Protein AF-A0A444V7B4-F1 (afdb_monomer_lite)

Organism: Acipenser ruthenus (NCBI:txid7906)

Secondary structure (DSSP, 8-state):
-HHHHHHHT---EEIIIIIHHTT-GGGTT-HHHHHHEEEEEEEETTEEEEEEEES-HHHHHHHHHHHHHH-TTS-HHHHHHHHHH--SSTTHHHHHHHHHHT-HHHHHHHHHHH----HHHHHHHHHHHHHHHHHHHHHHHHHHHHHHHHHHHHTT-

Sequence (157 aa):
MAYHGVKNRTLVFYDKFEMSTFGLTSLQSSTFLSGFMREILQRESCLEHTTYTFFHLTVQEFLAACNFFLDPSADVSEMLGNLDSCTDGQFEILTRFLAGLCRFPMTKPLLTILGQFVTQTGHKVLWWLKERTERAVKDLQGQQGQQDQQNKEDTRK

Radius of gyration: 21.06 Å; chains: 1; bounding box: 69×28×52 Å

Structure (mmCIF, N/CA/C/O backbone):
data_AF-A0A444V7B4-F1
#
_entry.id   AF-A0A444V7B4-F1
#
loop_
_atom_site.group_PDB
_atom_site.id
_atom_site.type_symbol
_atom_site.label_atom_id
_atom_site.label_alt_id
_atom_site.label_comp_id
_atom_site.label_asym_id
_atom_site.label_entity_id
_atom_site.label_seq_id
_atom_site.pdbx_PDB_ins_code
_atom_site.Cartn_x
_atom_site.Cartn_y
_atom_site.Cartn_z
_atom_site.occupancy
_atom_site.B_iso_or_equiv
_atom_site.auth_seq_id
_atom_site.auth_comp_id
_atom_site.auth_asym_id
_atom_site.auth_atom_id
_atom_site.pdbx_PDB_model_num
ATOM 1 N N . MET A 1 1 ? 6.088 4.036 -5.109 1.00 93.25 1 MET A N 1
ATOM 2 C CA . MET A 1 1 ? 5.241 3.801 -6.304 1.00 93.25 1 MET A CA 1
ATOM 3 C C . MET A 1 1 ? 3.844 3.271 -5.985 1.00 93.25 1 MET A C 1
ATOM 5 O O . MET A 1 1 ? 2.881 3.929 -6.348 1.00 93.25 1 MET A O 1
ATOM 9 N N . ALA A 1 2 ? 3.696 2.117 -5.320 1.00 95.38 2 ALA A N 1
ATOM 10 C CA . ALA A 1 2 ? 2.382 1.483 -5.134 1.00 95.38 2 ALA A CA 1
ATOM 11 C C . ALA A 1 2 ? 1.347 2.404 -4.453 1.00 95.38 2 ALA A C 1
ATOM 13 O O . ALA A 1 2 ? 0.275 2.636 -5.008 1.00 95.38 2 ALA A O 1
ATOM 14 N N . TYR A 1 3 ? 1.710 3.022 -3.319 1.00 95.62 3 TYR A N 1
ATOM 15 C CA . TYR A 1 3 ? 0.843 3.984 -2.624 1.00 95.62 3 TYR A CA 1
ATOM 16 C C . TYR A 1 3 ? 0.512 5.222 -3.467 1.00 95.62 3 TYR A C 1
ATOM 18 O O . TYR A 1 3 ? -0.636 5.653 -3.473 1.00 95.62 3 TYR A O 1
ATOM 26 N N . HIS A 1 4 ? 1.475 5.749 -4.234 1.00 95.00 4 HIS A N 1
ATOM 27 C CA . HIS A 1 4 ? 1.217 6.841 -5.178 1.00 95.00 4 HIS A CA 1
ATOM 28 C C . HIS A 1 4 ? 0.112 6.459 -6.165 1.00 95.00 4 HIS A C 1
ATOM 30 O O . HIS A 1 4 ? -0.812 7.237 -6.378 1.00 95.00 4 HIS A O 1
ATOM 36 N N . GLY A 1 5 ? 0.164 5.246 -6.720 1.00 95.12 5 GLY A N 1
ATOM 37 C CA . GLY A 1 5 ? -0.882 4.795 -7.628 1.00 95.12 5 GLY A CA 1
ATOM 38 C C . GLY A 1 5 ? -2.239 4.601 -6.954 1.00 95.12 5 GLY A C 1
ATOM 39 O O . GLY A 1 5 ? -3.249 4.953 -7.549 1.00 95.12 5 GLY A O 1
ATOM 40 N N . VAL A 1 6 ? -2.284 4.131 -5.701 1.00 94.62 6 VAL A N 1
ATOM 41 C CA . VAL A 1 6 ? -3.553 4.052 -4.952 1.00 94.62 6 VAL A CA 1
ATOM 42 C C . VAL A 1 6 ? -4.119 5.455 -4.722 1.00 94.62 6 VAL A C 1
ATOM 44 O O . VAL A 1 6 ? -5.256 5.713 -5.105 1.00 94.62 6 VAL A O 1
ATOM 47 N N . LYS A 1 7 ? -3.310 6.376 -4.178 1.00 93.44 7 LYS A N 1
ATOM 48 C CA . LYS A 1 7 ? -3.697 7.764 -3.869 1.00 93.44 7 LYS A CA 1
ATOM 49 C C . LYS A 1 7 ? -4.196 8.510 -5.110 1.00 93.44 7 LYS A C 1
ATOM 51 O O . LYS A 1 7 ? -5.247 9.140 -5.062 1.00 93.44 7 LYS A O 1
ATOM 56 N N . ASN A 1 8 ? -3.486 8.381 -6.230 1.00 93.19 8 ASN A N 1
ATOM 57 C CA . ASN A 1 8 ? -3.754 9.135 -7.457 1.00 93.19 8 ASN A CA 1
ATOM 58 C C . ASN A 1 8 ? -4.599 8.370 -8.491 1.00 93.19 8 ASN A C 1
ATOM 60 O O . ASN A 1 8 ? -4.768 8.851 -9.609 1.00 93.19 8 ASN A O 1
ATOM 64 N N . ARG A 1 9 ? -5.125 7.184 -8.146 1.00 91.88 9 ARG A N 1
ATOM 65 C CA . ARG A 1 9 ? -5.859 6.285 -9.065 1.00 91.88 9 ARG A CA 1
ATOM 66 C C . ARG A 1 9 ? -5.056 5.917 -10.324 1.00 91.88 9 ARG A C 1
ATOM 68 O O . ARG A 1 9 ? -5.620 5.664 -11.387 1.00 91.88 9 ARG A O 1
ATOM 75 N N . THR A 1 10 ? -3.733 5.864 -10.202 1.00 93.88 10 THR A N 1
ATOM 76 C CA . THR A 1 10 ? -2.826 5.463 -11.280 1.00 93.88 10 THR A CA 1
ATOM 77 C C . THR A 1 10 ? -2.714 3.941 -11.316 1.00 93.88 10 THR A C 1
ATOM 79 O O . THR A 1 10 ? -2.245 3.320 -10.357 1.00 93.88 10 THR A O 1
ATOM 82 N N . LEU A 1 11 ? -3.140 3.352 -12.436 1.00 93.31 11 LEU A N 1
ATOM 83 C CA . LEU A 1 11 ? -3.072 1.907 -12.696 1.00 93.31 11 LEU A CA 1
ATOM 84 C C . LEU A 1 11 ? -1.959 1.527 -13.682 1.00 93.31 11 LEU A C 1
ATOM 86 O O . LEU A 1 11 ? -1.522 0.376 -13.706 1.00 93.31 11 LEU A O 1
ATOM 90 N N . VAL A 1 12 ? -1.519 2.484 -14.499 1.00 92.81 12 VAL A N 1
ATOM 91 C CA . VAL A 1 12 ? -0.488 2.316 -15.525 1.00 92.81 12 VAL A CA 1
ATOM 92 C C . VAL A 1 12 ? 0.664 3.252 -15.188 1.00 92.81 12 VAL A C 1
ATOM 94 O O . VAL A 1 12 ? 0.450 4.445 -15.002 1.00 92.81 12 VAL A O 1
ATOM 97 N N . PHE A 1 13 ? 1.865 2.697 -15.089 1.00 92.50 13 PHE A N 1
ATOM 98 C CA . PHE A 1 13 ? 3.089 3.398 -14.715 1.00 92.50 13 PHE A CA 1
ATOM 99 C C . PHE A 1 13 ? 4.017 3.439 -15.924 1.00 92.50 13 PHE A C 1
ATOM 101 O O . PHE A 1 13 ? 4.372 2.391 -16.467 1.00 92.50 13 PHE A O 1
ATOM 108 N N . TYR A 1 14 ? 4.413 4.629 -16.359 1.00 90.81 14 TYR A N 1
ATOM 109 C CA . TYR A 1 14 ? 5.293 4.795 -17.507 1.00 90.81 14 TYR A CA 1
ATOM 110 C C . TYR A 1 14 ? 6.745 4.586 -17.092 1.00 90.81 14 TYR A C 1
ATOM 112 O O . TYR A 1 14 ? 7.196 5.106 -16.068 1.00 90.81 14 TYR A O 1
ATOM 120 N N . ASP A 1 15 ? 7.499 3.864 -17.923 1.00 87.75 15 ASP A N 1
ATOM 121 C CA . ASP A 1 15 ? 8.930 3.635 -17.719 1.00 87.75 15 ASP A CA 1
ATOM 122 C C . ASP A 1 15 ? 9.694 4.950 -17.457 1.00 87.75 15 ASP A C 1
ATOM 124 O O . ASP A 1 15 ? 10.333 5.156 -16.424 1.00 87.75 15 ASP A O 1
ATOM 128 N N . LYS A 1 16 ? 9.534 5.902 -18.377 1.00 87.19 16 LYS A N 1
ATOM 129 C CA . LYS A 1 16 ? 10.260 7.178 -18.366 1.00 87.19 16 LYS A CA 1
ATOM 130 C C . LYS A 1 16 ? 9.683 8.219 -17.404 1.00 87.19 16 LYS A C 1
ATOM 132 O O . LYS A 1 16 ? 10.170 9.346 -17.389 1.00 87.19 16 LYS A O 1
ATOM 137 N N . PHE A 1 17 ? 8.651 7.870 -16.637 1.00 89.56 17 PHE A N 1
ATOM 138 C CA . PHE A 1 17 ? 8.042 8.766 -15.660 1.00 89.56 17 PHE A CA 1
ATOM 139 C C . PHE A 1 17 ? 7.958 8.091 -14.294 1.00 89.56 17 PHE A C 1
ATOM 141 O O . PHE A 1 17 ? 8.952 8.125 -13.574 1.00 89.56 17 PHE A O 1
ATOM 148 N N . GLU A 1 18 ? 6.852 7.438 -13.925 1.00 92.69 18 GLU A N 1
ATOM 149 C CA . GLU A 1 18 ? 6.701 6.899 -12.572 1.00 92.69 18 GLU A CA 1
ATOM 150 C C . GLU A 1 18 ? 7.782 5.871 -12.223 1.00 92.69 18 GLU A C 1
ATOM 152 O O . GLU A 1 18 ? 8.353 5.940 -11.133 1.00 92.69 18 GLU A O 1
ATOM 157 N N . MET A 1 19 ? 8.105 4.943 -13.129 1.00 90.75 19 MET A N 1
ATOM 158 C CA . MET A 1 19 ? 9.110 3.911 -12.845 1.00 90.75 19 MET A CA 1
ATOM 159 C C . MET A 1 19 ? 10.482 4.535 -12.573 1.00 90.75 19 MET A C 1
ATOM 161 O O . MET A 1 19 ? 11.130 4.176 -11.589 1.00 90.75 19 MET A O 1
ATOM 165 N N . SER A 1 20 ? 10.893 5.512 -13.387 1.00 90.69 20 SER A N 1
ATOM 166 C CA . SER A 1 20 ? 12.132 6.266 -13.179 1.00 90.69 20 SER A CA 1
ATOM 167 C C . SER A 1 20 ? 12.093 7.117 -11.910 1.00 90.69 20 SER A C 1
ATOM 169 O O . SER A 1 20 ? 13.067 7.122 -11.159 1.00 90.69 20 SER A O 1
ATOM 171 N N . THR A 1 21 ? 10.990 7.819 -11.635 1.00 93.44 21 THR A N 1
ATOM 172 C CA . THR A 1 21 ? 10.833 8.661 -10.438 1.00 93.44 21 THR A CA 1
ATOM 173 C C . THR A 1 21 ? 10.948 7.846 -9.154 1.00 93.44 21 THR A C 1
ATOM 175 O O . THR A 1 21 ? 11.537 8.310 -8.182 1.00 93.44 21 THR A O 1
ATOM 178 N N . PHE A 1 22 ? 10.428 6.617 -9.147 1.00 91.56 22 PHE A N 1
ATOM 179 C CA . PHE A 1 22 ? 10.533 5.710 -8.005 1.00 91.56 22 PHE A CA 1
ATOM 180 C C . PHE A 1 22 ? 11.783 4.815 -8.037 1.00 91.56 22 PHE A C 1
ATOM 182 O O . PHE A 1 22 ? 11.896 3.918 -7.204 1.00 91.56 22 PHE A O 1
ATOM 189 N N . GLY A 1 23 ? 12.719 5.047 -8.966 1.00 90.12 23 GLY A N 1
ATOM 190 C CA . GLY A 1 23 ? 14.001 4.339 -9.025 1.00 90.12 23 GLY A CA 1
ATOM 191 C C . GLY A 1 23 ? 13.900 2.863 -9.422 1.00 90.12 23 GLY A C 1
ATOM 192 O O . GLY A 1 23 ? 14.781 2.079 -9.085 1.00 90.12 23 GLY A O 1
ATOM 193 N N . LEU A 1 24 ? 12.834 2.464 -10.120 1.00 88.75 24 LEU A N 1
ATOM 194 C CA . LEU A 1 24 ? 12.566 1.071 -10.493 1.00 88.75 24 LEU A CA 1
ATOM 195 C C . LEU A 1 24 ? 13.104 0.686 -11.877 1.00 88.75 24 LEU A C 1
ATOM 197 O O . LEU A 1 24 ? 13.059 -0.490 -12.232 1.00 88.75 24 LEU A O 1
ATOM 201 N N . THR A 1 25 ? 13.649 1.630 -12.648 1.00 81.81 25 THR A N 1
ATOM 202 C CA . THR A 1 25 ? 14.206 1.366 -13.988 1.00 81.81 25 THR A CA 1
ATOM 203 C C . THR A 1 25 ? 15.336 0.329 -13.956 1.00 81.81 25 THR A C 1
ATOM 205 O O . THR A 1 25 ? 15.426 -0.520 -14.834 1.00 81.81 25 THR A O 1
ATOM 208 N N . SER A 1 26 ? 16.160 0.306 -12.903 1.00 80.12 26 SER A N 1
ATOM 209 C CA . SER A 1 26 ? 17.222 -0.704 -12.740 1.00 80.12 26 SER A CA 1
ATOM 210 C C . SER A 1 26 ? 16.698 -2.112 -12.422 1.00 80.12 26 SER A C 1
ATOM 212 O O . SER A 1 26 ? 17.448 -3.080 -12.523 1.00 80.12 26 SER A O 1
ATOM 214 N N . LEU A 1 27 ? 15.420 -2.239 -12.049 1.00 77.56 27 LEU A N 1
ATOM 215 C CA . LEU A 1 27 ? 14.782 -3.488 -11.627 1.00 77.56 27 LEU A CA 1
ATOM 216 C C . LEU A 1 27 ? 13.874 -4.095 -12.704 1.00 77.56 27 LEU A C 1
ATOM 218 O O . LEU A 1 27 ? 13.206 -5.095 -12.434 1.00 77.56 27 LEU A O 1
ATOM 222 N N . GLN A 1 28 ? 13.852 -3.537 -13.916 1.00 70.62 28 GLN A N 1
ATOM 223 C CA . GLN A 1 28 ? 12.982 -3.991 -15.008 1.00 70.62 28 GLN A CA 1
ATOM 224 C C . GLN A 1 28 ? 13.200 -5.451 -15.399 1.00 70.62 28 GLN A C 1
ATOM 226 O O . GLN A 1 28 ? 12.242 -6.174 -15.648 1.00 70.62 28 GLN A O 1
ATOM 231 N N . SER A 1 29 ? 14.451 -5.911 -15.381 1.00 71.88 29 SER A N 1
ATOM 232 C CA . SER A 1 29 ? 14.809 -7.306 -15.655 1.00 71.88 29 SER A CA 1
ATOM 233 C C . SER A 1 29 ? 14.705 -8.219 -14.427 1.00 71.88 29 SER A C 1
ATOM 235 O O . SER A 1 29 ? 15.017 -9.407 -14.515 1.00 71.88 29 SER A O 1
ATOM 237 N N . SER A 1 30 ? 14.285 -7.696 -13.269 1.00 81.00 30 SER A N 1
ATOM 238 C CA . SER A 1 30 ? 14.208 -8.493 -12.048 1.00 81.00 30 SER A CA 1
ATOM 239 C C . SER A 1 30 ? 13.001 -9.436 -12.058 1.00 81.00 30 SER A C 1
ATOM 241 O O . SER A 1 30 ? 11.875 -9.079 -12.423 1.00 81.00 30 SER A O 1
ATOM 243 N N . THR A 1 31 ? 13.220 -10.651 -11.558 1.00 78.38 31 THR A N 1
ATOM 244 C CA . THR A 1 31 ? 12.146 -11.606 -11.242 1.00 78.38 31 THR A CA 1
ATOM 245 C C . THR A 1 31 ? 11.194 -11.072 -10.175 1.00 78.38 31 THR A C 1
ATOM 247 O O . THR A 1 31 ? 10.029 -11.453 -10.140 1.00 78.38 31 THR A O 1
ATOM 250 N N . PHE A 1 32 ? 11.669 -10.161 -9.321 1.00 76.56 32 PHE A N 1
ATOM 251 C CA . PHE A 1 32 ? 10.841 -9.517 -8.311 1.00 76.56 32 PHE A CA 1
ATOM 252 C C . PHE A 1 32 ? 9.765 -8.637 -8.952 1.00 76.56 32 PHE A C 1
ATOM 254 O O . PHE A 1 32 ? 8.581 -8.831 -8.691 1.00 76.56 32 PHE A O 1
ATOM 261 N N . LEU A 1 33 ? 10.153 -7.711 -9.834 1.00 81.88 33 LEU A N 1
ATOM 262 C CA . LEU A 1 33 ? 9.203 -6.809 -10.483 1.00 81.88 33 LEU A CA 1
ATOM 263 C C . LEU A 1 33 ? 8.213 -7.583 -11.365 1.00 81.88 33 LEU A C 1
ATOM 265 O O . LEU A 1 33 ? 7.007 -7.369 -11.259 1.00 81.88 33 LEU A O 1
ATOM 269 N N .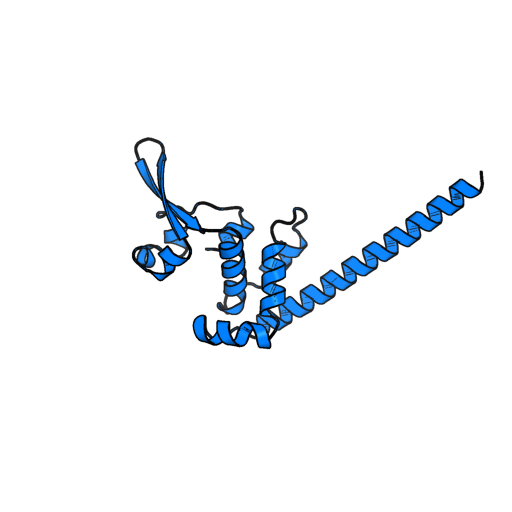 SER A 1 34 ? 8.709 -8.538 -12.156 1.00 84.44 34 SER A N 1
ATOM 270 C CA . SER A 1 34 ? 7.875 -9.393 -13.017 1.00 84.44 34 SER A CA 1
ATOM 271 C C . SER A 1 34 ? 6.953 -10.354 -12.255 1.00 84.44 34 SER A C 1
ATOM 273 O O . SER A 1 34 ? 6.019 -10.889 -12.845 1.00 84.44 34 SER A O 1
ATOM 275 N N . GLY A 1 35 ? 7.169 -10.560 -10.950 1.00 87.62 35 GLY A N 1
ATOM 276 C CA . GLY A 1 35 ? 6.270 -11.329 -10.086 1.00 87.62 35 GLY A CA 1
ATOM 277 C C . GLY A 1 35 ? 5.034 -10.552 -9.615 1.00 87.62 35 GLY A C 1
ATOM 278 O O . GLY A 1 35 ? 4.011 -11.160 -9.306 1.00 87.62 35 GLY A O 1
ATOM 279 N N . PHE A 1 36 ? 5.094 -9.217 -9.584 1.00 90.44 36 PHE A N 1
ATOM 280 C CA . PHE A 1 36 ? 3.990 -8.359 -9.120 1.00 90.44 36 PHE A CA 1
ATOM 281 C C . PHE A 1 36 ? 3.390 -7.491 -10.222 1.00 90.44 36 PHE A C 1
ATOM 283 O O . PHE A 1 36 ? 2.236 -7.064 -10.115 1.00 90.44 36 PHE A O 1
ATOM 290 N N . MET A 1 37 ? 4.166 -7.227 -11.267 1.00 91.88 37 MET A N 1
ATOM 291 C CA . MET A 1 37 ? 3.808 -6.341 -12.356 1.00 91.88 37 MET A CA 1
ATOM 292 C C . MET A 1 37 ? 4.042 -7.014 -13.699 1.00 91.88 37 MET A C 1
ATOM 294 O O . MET A 1 37 ? 4.940 -7.836 -13.865 1.00 91.88 37 MET A O 1
ATOM 298 N N . ARG A 1 38 ? 3.250 -6.601 -14.681 1.00 89.81 38 ARG A N 1
ATOM 299 C CA . ARG A 1 38 ? 3.450 -6.945 -16.083 1.00 89.81 38 ARG A CA 1
ATOM 300 C C . ARG A 1 38 ? 3.799 -5.707 -16.880 1.00 89.81 38 ARG A C 1
ATOM 302 O O . ARG A 1 38 ? 3.223 -4.640 -16.666 1.00 89.81 38 ARG A O 1
ATOM 309 N N . GLU A 1 39 ? 4.703 -5.897 -17.824 1.00 88.19 39 GLU A N 1
ATOM 310 C CA . GLU A 1 39 ? 4.951 -4.938 -18.885 1.00 88.19 39 GLU A CA 1
ATOM 311 C C . GLU A 1 39 ? 3.796 -4.974 -19.893 1.00 88.19 39 GLU A C 1
ATOM 313 O O . GLU A 1 39 ? 3.269 -6.039 -20.242 1.00 88.19 39 GLU A O 1
ATOM 318 N N . ILE A 1 40 ? 3.379 -3.795 -20.337 1.00 84.62 40 ILE A N 1
ATOM 319 C CA . ILE A 1 40 ? 2.414 -3.590 -21.404 1.00 84.62 40 ILE A CA 1
ATOM 320 C C . ILE A 1 40 ? 3.075 -2.653 -22.411 1.00 84.62 40 ILE A C 1
ATOM 322 O O . ILE A 1 40 ? 3.535 -1.565 -22.072 1.00 84.62 40 ILE A O 1
ATOM 326 N N . LEU A 1 41 ? 3.125 -3.085 -23.668 1.00 74.75 41 LEU A N 1
ATOM 327 C CA . LEU A 1 41 ? 3.534 -2.213 -24.759 1.00 74.75 41 LEU A CA 1
ATOM 328 C C . LEU A 1 41 ? 2.346 -1.330 -25.126 1.00 74.75 41 LEU A C 1
ATOM 330 O O . LEU A 1 41 ? 1.346 -1.817 -25.661 1.00 74.75 41 LEU A O 1
ATOM 334 N N . GLN A 1 42 ? 2.454 -0.039 -24.827 1.00 65.94 42 GLN A N 1
ATOM 335 C CA . GLN A 1 42 ? 1.466 0.953 -25.221 1.00 65.94 42 GLN A CA 1
ATOM 336 C C . GLN A 1 42 ? 2.031 1.756 -26.391 1.00 65.94 42 GLN A C 1
ATOM 338 O O . GLN A 1 42 ? 3.085 2.386 -26.297 1.00 65.94 42 GLN A O 1
ATOM 343 N N . ARG A 1 43 ? 1.343 1.696 -27.532 1.00 63.81 43 ARG A N 1
ATOM 344 C CA . ARG A 1 43 ? 1.707 2.459 -28.727 1.00 63.81 43 ARG A CA 1
ATOM 345 C C . ARG A 1 43 ? 0.789 3.673 -28.821 1.00 63.81 43 ARG A C 1
ATOM 347 O O . ARG A 1 43 ? -0.356 3.543 -29.242 1.00 63.81 43 ARG A O 1
ATOM 354 N N . GLU A 1 44 ? 1.302 4.841 -28.450 1.00 59.84 44 GLU A N 1
ATOM 355 C CA . GLU A 1 44 ? 0.614 6.127 -28.603 1.00 59.84 44 GLU A CA 1
ATOM 356 C C . GLU A 1 44 ? 1.428 7.033 -29.535 1.00 59.84 44 GLU A C 1
ATOM 358 O O . GLU A 1 44 ? 2.634 7.196 -29.378 1.00 59.84 44 GLU A O 1
ATOM 363 N N . SER A 1 45 ? 0.773 7.593 -30.561 1.00 54.91 45 SER A N 1
ATOM 364 C CA . SER A 1 45 ? 1.346 8.580 -31.500 1.00 54.91 45 SER A CA 1
ATOM 365 C C . SER A 1 45 ? 2.788 8.294 -31.965 1.00 54.91 45 SER A C 1
ATOM 367 O O . SER A 1 45 ? 3.711 9.048 -31.675 1.00 54.91 45 SER A O 1
ATOM 369 N N . CYS A 1 46 ? 2.977 7.199 -32.709 1.00 55.62 46 CYS A N 1
ATOM 370 C CA . CYS A 1 46 ? 4.249 6.782 -33.328 1.00 55.62 46 CY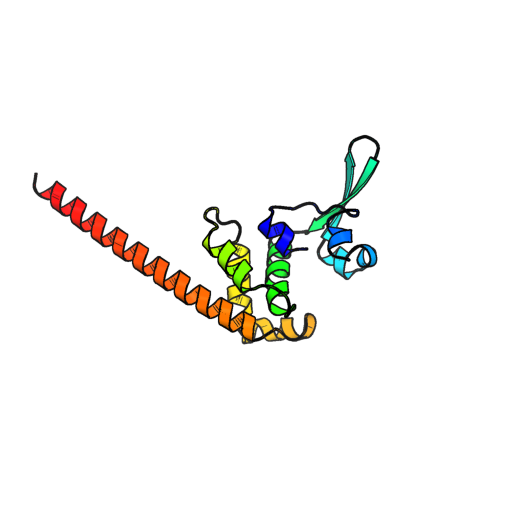S A CA 1
ATOM 371 C C . CYS A 1 46 ? 5.427 6.496 -32.373 1.00 55.62 46 CYS A C 1
ATOM 373 O O . CYS A 1 46 ? 6.485 6.087 -32.850 1.00 55.62 46 CYS A O 1
ATOM 375 N N . LEU A 1 47 ? 5.255 6.651 -31.058 1.00 60.75 47 LEU A N 1
ATOM 376 C CA . LEU A 1 47 ? 6.255 6.328 -30.048 1.00 60.75 47 LEU A CA 1
ATOM 377 C C . LEU A 1 47 ? 5.791 5.102 -29.259 1.00 60.75 47 LEU A C 1
ATOM 379 O O . LEU A 1 47 ? 4.652 5.010 -28.802 1.00 60.75 47 LEU A O 1
ATOM 383 N N . GLU A 1 48 ? 6.678 4.120 -29.134 1.00 66.12 48 GLU A N 1
ATOM 384 C CA . GLU A 1 48 ? 6.449 2.978 -28.255 1.00 66.12 48 GLU A CA 1
ATOM 385 C C . GLU A 1 48 ? 6.842 3.379 -26.834 1.00 66.12 48 GLU A C 1
ATOM 387 O O . GLU A 1 48 ? 7.993 3.741 -26.566 1.00 66.12 48 GLU A O 1
ATOM 392 N N . HIS A 1 49 ? 5.864 3.353 -25.931 1.00 77.25 49 HIS A N 1
ATOM 393 C CA . HIS A 1 49 ? 6.075 3.567 -24.511 1.00 77.25 49 HIS A CA 1
ATOM 394 C C . HIS A 1 49 ? 5.948 2.232 -23.788 1.00 77.25 49 HIS A C 1
ATOM 396 O O . HIS A 1 49 ? 4.911 1.567 -23.835 1.00 77.25 49 HIS A O 1
ATOM 402 N N . THR A 1 50 ? 7.016 1.852 -23.094 1.00 85.31 50 THR A N 1
ATOM 403 C CA . THR A 1 50 ? 6.968 0.749 -22.143 1.00 85.31 50 THR A CA 1
ATOM 404 C C . THR A 1 50 ? 6.216 1.216 -20.904 1.00 85.31 50 THR A C 1
ATOM 406 O O . THR A 1 50 ? 6.611 2.188 -20.250 1.00 85.31 50 THR A O 1
ATOM 409 N N . THR A 1 51 ? 5.114 0.541 -20.592 1.00 89.50 51 THR A N 1
ATOM 410 C CA . THR A 1 51 ? 4.327 0.806 -19.392 1.00 89.50 51 THR A CA 1
ATOM 411 C C . THR A 1 51 ? 4.205 -0.448 -18.545 1.00 89.50 51 THR A C 1
ATOM 413 O O . THR A 1 51 ? 4.399 -1.571 -19.008 1.00 89.50 51 THR A O 1
ATOM 416 N N . TYR A 1 52 ? 3.911 -0.257 -17.267 1.00 91.06 52 TYR A N 1
ATOM 417 C CA . TYR A 1 52 ? 3.796 -1.327 -16.293 1.00 91.06 52 TYR A CA 1
ATOM 418 C C . TYR A 1 52 ? 2.478 -1.209 -15.551 1.00 91.06 52 TYR A C 1
ATOM 420 O O . TYR A 1 52 ? 2.007 -0.115 -15.249 1.00 91.06 52 TYR A O 1
ATOM 428 N N . THR A 1 53 ? 1.895 -2.346 -15.202 1.00 93.44 53 THR A N 1
ATOM 429 C CA . THR A 1 53 ? 0.742 -2.398 -14.304 1.00 93.44 53 THR A CA 1
ATOM 430 C C . THR A 1 53 ? 0.905 -3.547 -13.325 1.00 93.44 53 THR A C 1
ATOM 432 O O . THR A 1 53 ? 1.522 -4.564 -13.651 1.00 93.44 53 THR A O 1
ATOM 435 N N . PHE A 1 54 ? 0.360 -3.398 -12.121 1.00 94.88 54 PHE A N 1
ATOM 436 C CA . PHE A 1 54 ? 0.269 -4.516 -11.190 1.00 94.88 54 PHE A CA 1
ATOM 437 C C . PHE A 1 54 ? -0.674 -5.581 -11.752 1.00 94.88 54 PHE A C 1
ATOM 439 O O . PHE A 1 54 ? -1.687 -5.258 -12.369 1.00 94.88 54 PHE A O 1
ATOM 446 N N . PHE A 1 55 ? -0.383 -6.861 -11.508 1.00 93.75 55 PHE A N 1
ATOM 447 C CA . PHE A 1 55 ? -1.278 -7.944 -11.940 1.00 93.75 55 PHE A CA 1
ATOM 448 C C . PHE A 1 55 ? -2.683 -7.822 -11.351 1.00 93.75 55 PHE A C 1
ATOM 450 O O . PHE A 1 55 ? -3.656 -8.232 -11.979 1.00 93.75 55 PHE A O 1
ATOM 457 N N . HIS A 1 56 ? -2.785 -7.279 -10.138 1.00 94.06 56 HIS A N 1
ATOM 458 C CA . HIS A 1 56 ? -4.054 -7.073 -9.466 1.00 94.06 56 HIS A CA 1
ATOM 459 C C . HIS A 1 56 ? -4.001 -5.822 -8.589 1.00 94.06 56 HIS A C 1
ATOM 461 O O . HIS A 1 56 ? -3.005 -5.585 -7.902 1.00 94.06 56 HIS A O 1
ATOM 467 N N . LEU A 1 57 ? -5.089 -5.050 -8.558 1.00 92.62 57 LEU A N 1
ATOM 468 C CA . LEU A 1 57 ? -5.166 -3.826 -7.754 1.00 92.62 57 LEU A CA 1
ATOM 469 C C . LEU A 1 57 ? -4.926 -4.109 -6.264 1.00 92.62 57 LEU A C 1
ATOM 471 O O . LEU A 1 57 ? -4.197 -3.380 -5.603 1.00 92.62 57 LEU A O 1
ATOM 475 N N . THR A 1 58 ? -5.425 -5.234 -5.751 1.00 95.38 58 THR A N 1
ATOM 476 C CA . THR A 1 58 ? -5.208 -5.597 -4.340 1.00 95.38 58 THR A CA 1
ATOM 477 C C . THR A 1 58 ? -3.738 -5.863 -4.008 1.00 95.38 58 THR A C 1
ATOM 479 O O . THR A 1 58 ? -3.327 -5.648 -2.873 1.00 95.38 58 THR A O 1
ATOM 482 N N . VAL A 1 59 ? -2.923 -6.297 -4.979 1.00 95.00 59 VAL A N 1
ATOM 483 C CA . VAL A 1 59 ? -1.469 -6.452 -4.800 1.00 95.00 59 VAL A CA 1
ATOM 484 C C . VAL A 1 59 ? -0.809 -5.080 -4.695 1.00 95.00 59 VAL A C 1
ATOM 486 O O . VAL A 1 59 ? 0.037 -4.871 -3.827 1.00 95.00 59 VAL A O 1
ATOM 489 N N . GLN A 1 60 ? -1.230 -4.128 -5.531 1.00 96.31 60 GLN A N 1
ATOM 490 C CA . GLN A 1 60 ? -0.793 -2.736 -5.436 1.00 96.31 60 GLN A CA 1
ATOM 491 C C . GLN A 1 60 ? -1.155 -2.136 -4.070 1.00 96.31 60 GLN A C 1
ATOM 493 O O . GLN A 1 60 ? -0.309 -1.521 -3.427 1.00 96.31 60 GLN A O 1
ATOM 498 N N . GLU A 1 61 ? -2.378 -2.349 -3.590 1.00 96.50 61 GLU A N 1
ATOM 499 C CA . GLU A 1 61 ? -2.828 -1.863 -2.280 1.00 96.50 61 GLU A CA 1
ATOM 500 C C . GLU A 1 61 ? -2.105 -2.545 -1.114 1.00 96.50 61 GLU A C 1
ATOM 502 O O . GLU A 1 61 ? -1.756 -1.889 -0.134 1.00 96.50 61 GLU A O 1
ATOM 507 N N . PHE A 1 62 ? -1.812 -3.840 -1.226 1.00 94.62 62 PHE A N 1
ATOM 508 C CA . PHE A 1 62 ? -1.016 -4.556 -0.234 1.00 94.62 62 PHE A CA 1
ATOM 509 C C . PHE A 1 62 ? 0.411 -4.001 -0.144 1.00 94.62 62 PHE A C 1
ATOM 511 O O . PHE A 1 62 ? 0.877 -3.664 0.943 1.00 94.62 62 PHE A O 1
ATOM 518 N N . LEU A 1 63 ? 1.094 -3.836 -1.281 1.00 94.12 63 LEU A N 1
ATOM 519 C CA . LEU A 1 63 ? 2.442 -3.261 -1.317 1.00 94.12 63 LEU A CA 1
ATOM 520 C C . LEU A 1 63 ? 2.448 -1.792 -0.873 1.00 94.12 63 LEU A C 1
ATOM 522 O O . LEU A 1 63 ? 3.402 -1.347 -0.233 1.00 94.12 63 LEU A O 1
ATOM 526 N N . ALA A 1 64 ? 1.375 -1.048 -1.156 1.00 96.00 64 ALA A N 1
ATOM 527 C CA . ALA A 1 64 ? 1.169 0.288 -0.612 1.00 96.00 64 ALA A CA 1
ATOM 528 C C . ALA A 1 64 ? 1.092 0.267 0.921 1.00 96.00 64 ALA A C 1
ATOM 530 O O . ALA A 1 64 ? 1.746 1.088 1.556 1.00 96.00 64 ALA A O 1
ATOM 531 N N . ALA A 1 65 ? 0.368 -0.688 1.516 1.00 95.50 65 ALA A N 1
ATOM 532 C CA . ALA A 1 65 ? 0.315 -0.862 2.966 1.00 95.50 65 ALA A CA 1
ATOM 533 C C . ALA A 1 65 ? 1.703 -1.187 3.539 1.00 95.50 65 ALA A C 1
ATOM 535 O O . ALA A 1 65 ? 2.145 -0.540 4.487 1.00 95.50 65 ALA A O 1
ATOM 536 N N . CYS A 1 66 ? 2.415 -2.146 2.935 1.00 92.88 66 CYS A N 1
ATOM 537 C CA . CYS A 1 66 ? 3.753 -2.551 3.368 1.00 92.88 66 CYS A CA 1
ATOM 538 C C . CYS A 1 66 ? 4.748 -1.386 3.386 1.00 92.88 66 CYS A C 1
ATOM 540 O O . CYS A 1 66 ? 5.565 -1.323 4.301 1.00 92.88 66 CYS A O 1
ATOM 542 N N . ASN A 1 67 ? 4.657 -0.448 2.436 1.00 93.06 67 ASN A N 1
ATOM 543 C CA . ASN A 1 67 ? 5.545 0.716 2.367 1.00 93.06 67 ASN A CA 1
ATOM 544 C C . ASN A 1 67 ? 5.624 1.470 3.703 1.00 93.06 67 ASN A C 1
ATOM 546 O O . ASN A 1 67 ? 6.712 1.762 4.175 1.00 93.06 67 ASN A O 1
ATOM 550 N N . PHE A 1 68 ? 4.489 1.713 4.360 1.00 93.44 68 PHE A N 1
ATOM 551 C CA . PHE A 1 68 ? 4.445 2.462 5.624 1.00 93.44 68 PHE A CA 1
ATOM 552 C C . PHE A 1 68 ? 5.015 1.702 6.821 1.00 93.44 68 PHE A C 1
ATOM 554 O O . PHE A 1 68 ? 5.375 2.307 7.830 1.00 93.44 68 PHE A O 1
ATOM 561 N N . PHE A 1 69 ? 5.077 0.376 6.733 1.00 91.12 69 PHE A N 1
ATOM 562 C CA . PHE A 1 69 ? 5.691 -0.458 7.759 1.00 91.12 69 PHE A CA 1
ATOM 563 C C . PHE A 1 69 ? 7.182 -0.687 7.502 1.00 91.12 69 PHE A C 1
ATOM 565 O O . PHE A 1 69 ? 7.901 -0.968 8.453 1.00 91.12 69 PHE A O 1
ATOM 572 N N . LEU A 1 70 ? 7.646 -0.577 6.257 1.00 90.06 70 LEU A N 1
ATOM 573 C CA . LEU A 1 70 ? 9.029 -0.862 5.867 1.00 90.06 70 LEU A CA 1
ATOM 574 C C . LEU A 1 70 ? 9.902 0.386 5.740 1.00 90.06 70 LEU A C 1
ATOM 576 O O . LEU A 1 70 ? 11.107 0.297 5.951 1.00 90.06 70 LEU A O 1
ATOM 580 N N . ASP A 1 71 ? 9.313 1.530 5.401 1.00 89.38 71 ASP A N 1
ATOM 581 C CA . ASP A 1 71 ? 10.023 2.788 5.196 1.00 89.38 71 ASP A CA 1
ATOM 582 C C . ASP A 1 71 ? 9.819 3.727 6.400 1.00 89.38 71 ASP A C 1
ATOM 584 O O . ASP A 1 71 ? 8.726 4.272 6.578 1.00 89.38 71 ASP A O 1
ATOM 588 N N . PRO A 1 72 ? 10.856 3.963 7.228 1.00 85.50 72 PRO A N 1
ATOM 589 C CA . PRO A 1 72 ? 10.776 4.888 8.358 1.00 85.50 72 PRO A CA 1
ATOM 590 C C . PRO A 1 72 ? 10.531 6.344 7.951 1.00 85.50 72 PRO A C 1
ATOM 592 O O . PRO A 1 72 ? 10.111 7.140 8.790 1.00 85.50 72 PRO A O 1
ATOM 595 N N . SER A 1 73 ? 10.825 6.706 6.697 1.00 88.50 73 SER A N 1
ATOM 596 C CA . SER A 1 73 ? 10.607 8.053 6.167 1.00 88.50 73 SER A CA 1
ATOM 597 C C . SER A 1 73 ? 9.181 8.273 5.660 1.00 88.50 73 SER A C 1
ATOM 599 O O . SER A 1 73 ? 8.794 9.414 5.403 1.00 88.50 73 SER A O 1
ATOM 601 N N . ALA A 1 74 ? 8.378 7.209 5.550 1.00 90.44 74 ALA A N 1
ATOM 602 C CA . ALA A 1 74 ? 7.007 7.313 5.085 1.00 90.44 74 ALA A CA 1
ATOM 603 C C . ALA A 1 74 ? 6.146 8.115 6.074 1.00 90.44 74 ALA A C 1
ATOM 605 O O . ALA A 1 74 ? 6.040 7.784 7.260 1.00 90.44 74 ALA A O 1
ATOM 606 N N . ASP A 1 75 ? 5.467 9.148 5.571 1.00 92.56 75 ASP A N 1
ATOM 607 C CA . ASP A 1 75 ? 4.566 9.958 6.385 1.00 92.56 75 ASP A CA 1
ATOM 608 C C . ASP A 1 75 ? 3.228 9.236 6.613 1.00 92.56 75 ASP A C 1
ATOM 610 O O . ASP A 1 75 ? 2.244 9.380 5.882 1.00 92.56 75 ASP A O 1
ATOM 614 N N . VAL A 1 76 ? 3.205 8.425 7.671 1.00 93.88 76 VAL A N 1
ATOM 615 C CA . VAL A 1 76 ? 2.006 7.715 8.132 1.00 93.88 76 VAL A CA 1
ATOM 616 C C . VAL A 1 76 ? 0.892 8.697 8.506 1.00 93.88 76 VAL A C 1
ATOM 618 O O . VAL A 1 76 ? -0.277 8.381 8.321 1.00 93.88 76 VAL A O 1
ATOM 621 N N . SER A 1 77 ? 1.219 9.880 9.030 1.00 93.25 77 SER A N 1
ATOM 622 C CA . SER A 1 77 ? 0.207 10.848 9.462 1.00 93.25 77 SER A CA 1
ATOM 623 C C . SER A 1 77 ? -0.509 11.463 8.259 1.00 93.25 77 SER A C 1
ATOM 625 O O . SER A 1 77 ? -1.739 11.524 8.255 1.00 93.25 77 SER A O 1
ATOM 627 N N . GLU A 1 78 ? 0.238 11.851 7.219 1.00 93.38 78 GLU A N 1
ATOM 628 C CA . GLU A 1 78 ? -0.337 12.310 5.948 1.00 93.38 78 GLU A CA 1
ATOM 629 C C . GLU A 1 78 ? -1.215 11.219 5.323 1.00 93.38 78 GLU A C 1
ATOM 631 O O . GLU A 1 78 ? -2.343 11.483 4.902 1.00 93.38 78 GLU A O 1
ATOM 636 N N . MET A 1 79 ? -0.730 9.972 5.304 1.00 94.38 79 MET A N 1
ATOM 637 C CA . MET A 1 79 ? -1.501 8.834 4.805 1.00 94.38 79 MET A CA 1
ATOM 638 C C . MET A 1 79 ? -2.836 8.688 5.541 1.00 94.38 79 MET A C 1
ATOM 640 O O . MET A 1 79 ? -3.878 8.635 4.892 1.00 94.38 79 MET A O 1
ATOM 644 N N . LEU A 1 80 ? -2.832 8.661 6.875 1.00 94.19 80 LEU A N 1
ATOM 645 C CA . LEU A 1 80 ? -4.061 8.528 7.664 1.00 94.19 80 LEU A CA 1
ATOM 646 C C . LEU A 1 80 ? -5.025 9.705 7.436 1.00 94.19 80 LEU A C 1
ATOM 648 O O . LEU A 1 80 ? -6.234 9.495 7.374 1.00 94.19 80 LEU A O 1
ATOM 652 N N . GLY A 1 81 ? -4.501 10.918 7.232 1.00 92.69 81 GLY A N 1
ATOM 653 C CA . GLY A 1 81 ? -5.302 12.083 6.849 1.00 92.69 81 GLY A CA 1
ATOM 654 C C . GLY A 1 81 ? -6.021 11.902 5.507 1.00 92.69 81 GLY A C 1
ATOM 655 O O . GLY A 1 81 ? -7.211 12.194 5.406 1.00 92.69 81 GLY A O 1
ATOM 656 N N . ASN A 1 82 ? -5.336 11.352 4.498 1.00 90.75 82 ASN A N 1
ATOM 657 C CA . ASN A 1 82 ? -5.946 11.036 3.199 1.00 90.75 82 ASN A CA 1
ATOM 658 C C . ASN A 1 82 ? -7.026 9.941 3.312 1.00 90.75 82 ASN A C 1
ATOM 660 O O . ASN A 1 82 ? -8.042 9.993 2.623 1.00 90.75 82 ASN A O 1
ATOM 664 N N . LEU A 1 83 ? -6.829 8.957 4.198 1.00 90.81 83 LEU A N 1
ATOM 665 C CA . LEU A 1 83 ? -7.813 7.900 4.465 1.00 90.81 83 LEU A CA 1
ATOM 666 C C . LEU A 1 83 ? -9.084 8.431 5.151 1.00 90.81 83 LEU A C 1
ATOM 668 O O . LEU A 1 83 ? -10.168 7.873 4.968 1.00 90.81 83 LEU A O 1
ATOM 672 N N . ASP A 1 84 ? -8.967 9.492 5.949 1.00 87.94 84 ASP A N 1
ATOM 673 C CA . ASP A 1 84 ? -10.105 10.113 6.633 1.00 87.94 84 ASP A CA 1
ATOM 674 C C . ASP A 1 84 ? -10.891 11.090 5.757 1.00 87.94 84 ASP A C 1
ATOM 676 O O . ASP A 1 84 ? -12.098 11.222 5.946 1.00 87.94 84 ASP A O 1
ATOM 680 N N . SER A 1 85 ? -10.247 11.748 4.791 1.00 86.75 85 SER A N 1
ATOM 681 C CA . SER A 1 85 ? -10.923 12.662 3.860 1.00 86.75 85 SER A CA 1
ATOM 682 C C . SER A 1 85 ? -11.605 11.951 2.685 1.00 86.75 85 SER A C 1
ATOM 684 O O . SER A 1 85 ? -12.443 12.544 2.006 1.00 86.75 85 SER A O 1
ATOM 686 N N . CYS A 1 86 ? -11.270 10.683 2.443 1.00 83.88 86 CYS A N 1
ATOM 687 C CA . CYS A 1 86 ? -11.819 9.878 1.359 1.00 83.88 86 CYS A CA 1
ATOM 688 C C . CYS A 1 86 ? -13.229 9.352 1.678 1.00 83.88 86 CYS A C 1
ATOM 690 O O . CYS A 1 86 ? -13.439 8.614 2.644 1.00 83.88 86 CYS A O 1
ATOM 692 N N . THR A 1 87 ? -14.193 9.692 0.819 1.00 77.62 87 THR A N 1
ATOM 693 C CA . THR A 1 87 ? -15.610 9.301 0.942 1.00 77.62 87 THR A CA 1
ATOM 694 C C . THR A 1 87 ? -16.055 8.253 -0.080 1.00 77.62 87 THR A C 1
ATOM 696 O O . THR A 1 87 ? -17.150 7.712 0.035 1.00 77.62 87 THR A O 1
ATOM 699 N N . ASP A 1 88 ? -15.218 7.939 -1.068 1.00 83.56 88 ASP A N 1
ATOM 700 C CA . ASP A 1 88 ? -15.556 7.109 -2.232 1.00 83.56 88 ASP A CA 1
ATOM 701 C C . ASP A 1 88 ? -15.039 5.660 -2.136 1.00 83.56 88 ASP A C 1
ATOM 703 O O . ASP A 1 88 ? -15.039 4.925 -3.124 1.00 83.56 88 ASP A O 1
ATOM 707 N N . GLY A 1 89 ? -14.583 5.246 -0.949 1.00 83.81 89 GLY A N 1
ATOM 708 C CA . GLY A 1 89 ? -14.112 3.886 -0.679 1.00 83.81 89 GLY A CA 1
ATOM 709 C C . GLY A 1 89 ? -12.752 3.539 -1.295 1.00 83.81 89 GLY A C 1
ATOM 710 O O . GLY A 1 89 ? -12.308 2.401 -1.152 1.00 83.81 89 GLY A O 1
ATOM 711 N N . GLN A 1 90 ? -12.054 4.493 -1.927 1.00 86.62 90 GLN A N 1
ATOM 712 C CA . GLN A 1 90 ? -10.765 4.274 -2.603 1.00 86.62 90 GLN A CA 1
ATOM 713 C C . GLN A 1 90 ? -9.729 3.546 -1.736 1.00 86.62 90 GLN A C 1
ATOM 715 O O . GLN A 1 90 ? -8.943 2.759 -2.251 1.00 86.62 90 GLN A O 1
ATOM 720 N N . PHE A 1 91 ? -9.717 3.806 -0.427 1.00 91.62 91 PHE A N 1
ATOM 721 C CA . PHE A 1 91 ? -8.742 3.229 0.499 1.00 91.62 91 PHE A CA 1
ATOM 722 C C . PHE A 1 91 ? -9.283 2.067 1.335 1.00 91.62 91 PHE A C 1
ATOM 724 O O . PHE A 1 91 ? -8.665 1.703 2.338 1.00 91.62 91 PHE A O 1
ATOM 731 N N . GLU A 1 92 ? -10.428 1.480 0.988 1.00 91.88 92 GLU A N 1
ATOM 732 C CA . GLU A 1 92 ? -11.052 0.454 1.825 1.00 91.88 92 GLU A CA 1
ATOM 733 C C . GLU A 1 92 ? -10.173 -0.798 1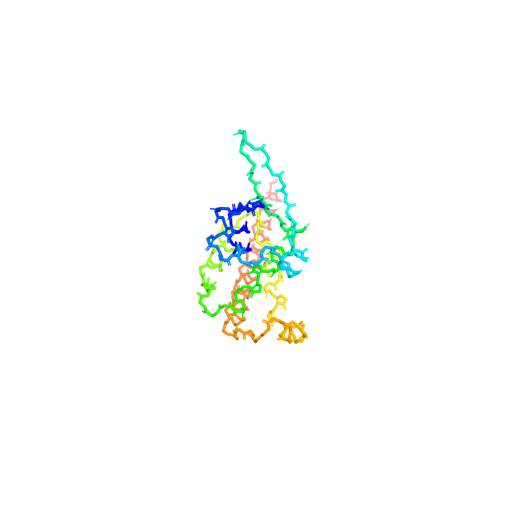.964 1.00 91.88 92 GLU A C 1
ATOM 735 O O . GLU A 1 92 ? -9.919 -1.268 3.078 1.00 91.88 92 GLU A O 1
ATOM 740 N N . ILE A 1 93 ? -9.658 -1.325 0.851 1.00 94.62 93 ILE A N 1
ATOM 741 C CA . ILE A 1 93 ? -8.805 -2.517 0.871 1.00 94.62 93 ILE A CA 1
ATOM 742 C C . ILE A 1 93 ? -7.443 -2.194 1.496 1.00 94.62 93 ILE A C 1
ATOM 744 O O . ILE A 1 93 ? -6.980 -2.949 2.355 1.00 94.62 93 ILE A O 1
ATOM 748 N N . LEU A 1 94 ? -6.846 -1.043 1.163 1.00 95.25 94 LEU A N 1
ATOM 749 C CA . LEU A 1 94 ? -5.636 -0.548 1.830 1.00 95.25 94 LEU A CA 1
ATOM 750 C C . LEU A 1 94 ? -5.812 -0.503 3.359 1.00 95.25 94 LEU A C 1
ATOM 752 O O . LEU A 1 94 ? -4.970 -1.014 4.096 1.00 95.25 94 LEU A O 1
ATOM 756 N N . THR A 1 95 ? -6.930 0.041 3.842 1.00 94.00 95 THR A N 1
ATOM 757 C CA . THR A 1 95 ? -7.242 0.140 5.278 1.00 94.00 95 THR A CA 1
ATOM 758 C C . THR A 1 95 ? -7.313 -1.238 5.935 1.00 94.00 95 THR A C 1
ATOM 760 O O . THR A 1 95 ? -6.771 -1.440 7.025 1.00 94.00 95 THR A O 1
ATOM 763 N N . ARG A 1 96 ? -7.930 -2.220 5.267 1.00 94.25 96 ARG A N 1
ATOM 764 C CA . ARG A 1 96 ? -7.994 -3.606 5.757 1.00 94.25 96 ARG A CA 1
ATOM 765 C C . ARG A 1 96 ? -6.605 -4.238 5.844 1.00 94.25 96 ARG A C 1
ATOM 767 O O . ARG A 1 96 ? -6.317 -4.923 6.827 1.00 94.25 96 ARG A O 1
ATOM 774 N N . PHE A 1 97 ? -5.728 -3.982 4.872 1.00 95.06 97 PHE A N 1
ATOM 775 C CA . PHE A 1 97 ? -4.342 -4.442 4.942 1.00 95.06 97 PHE A CA 1
ATOM 776 C C . PHE A 1 97 ? -3.573 -3.788 6.088 1.00 95.06 97 PHE A C 1
ATOM 778 O O . PHE A 1 97 ? -2.933 -4.507 6.849 1.00 95.06 97 PHE A O 1
ATOM 785 N N . LEU A 1 98 ? -3.689 -2.470 6.280 1.00 93.81 98 LEU A N 1
ATOM 786 C CA . LEU A 1 98 ? -3.072 -1.769 7.413 1.00 93.81 98 LEU A CA 1
ATOM 787 C C . LEU A 1 98 ? -3.495 -2.393 8.755 1.00 93.81 98 LEU A C 1
ATOM 789 O O . LEU A 1 98 ? -2.644 -2.716 9.582 1.00 93.81 98 LEU A O 1
ATOM 793 N N . ALA A 1 99 ? -4.794 -2.654 8.938 1.00 92.88 99 ALA A N 1
ATOM 794 C CA . ALA A 1 99 ? -5.316 -3.319 10.133 1.00 92.88 99 ALA A CA 1
ATOM 795 C C . ALA A 1 99 ? -4.756 -4.743 10.314 1.00 92.88 99 ALA A C 1
ATOM 797 O O . ALA A 1 99 ? -4.412 -5.147 11.427 1.00 92.88 99 ALA A O 1
ATOM 798 N N . GLY A 1 100 ? -4.640 -5.507 9.224 1.00 91.94 100 GLY A N 1
ATOM 799 C CA . GLY A 1 100 ? -4.048 -6.844 9.230 1.00 91.94 100 GLY A CA 1
ATOM 800 C C . GLY A 1 100 ? -2.565 -6.837 9.609 1.00 91.94 100 GLY A C 1
ATOM 801 O O . GLY A 1 100 ? -2.140 -7.653 10.428 1.00 91.94 100 GLY A O 1
ATOM 802 N N . LEU A 1 101 ? -1.792 -5.884 9.079 1.00 90.62 101 LEU A N 1
ATOM 803 C CA . LEU A 1 101 ? -0.359 -5.735 9.354 1.00 90.62 101 LEU A CA 1
ATOM 804 C C . LEU A 1 101 ? -0.073 -5.314 10.807 1.00 90.62 101 LEU A C 1
ATOM 806 O O . LEU A 1 101 ? 0.993 -5.607 11.343 1.00 90.62 101 LEU A O 1
ATOM 810 N N . CYS A 1 102 ? -1.035 -4.709 11.504 1.00 89.94 102 CYS A N 1
ATOM 811 C CA . CYS A 1 102 ? -0.914 -4.453 12.940 1.00 89.94 102 CYS A CA 1
ATOM 812 C C . CYS A 1 102 ? -1.013 -5.725 13.807 1.00 89.94 102 CYS A C 1
ATOM 814 O O . CYS A 1 102 ? -0.705 -5.677 15.000 1.00 89.94 102 CYS A O 1
ATOM 816 N N . ARG A 1 103 ? -1.440 -6.874 13.260 1.00 85.25 103 ARG A N 1
ATOM 817 C CA . ARG A 1 103 ? -1.598 -8.124 14.023 1.00 85.25 103 ARG A CA 1
ATOM 818 C C . ARG A 1 103 ? -0.312 -8.952 13.999 1.00 85.25 103 ARG A C 1
ATOM 820 O O . ARG A 1 103 ? -0.062 -9.709 13.065 1.00 85.25 103 ARG A O 1
ATOM 827 N N . PHE A 1 104 ? 0.447 -8.878 15.093 1.00 70.38 104 PHE A N 1
ATOM 828 C CA . PHE A 1 104 ? 1.764 -9.514 15.259 1.00 70.38 104 PHE A CA 1
ATOM 829 C C . PHE A 1 104 ? 1.874 -10.997 14.823 1.00 70.38 104 PHE A C 1
ATOM 831 O O . PHE A 1 104 ? 2.847 -11.340 14.151 1.00 70.38 104 PHE A O 1
ATOM 838 N N . PRO A 1 105 ? 0.914 -11.904 15.116 1.00 66.56 105 PRO A N 1
ATOM 839 C CA . PRO A 1 105 ? 1.035 -13.300 14.679 1.00 66.56 105 PRO A CA 1
ATOM 840 C C . PRO A 1 105 ? 0.988 -13.470 13.154 1.00 66.56 105 PRO A C 1
ATOM 842 O O . PRO A 1 105 ? 1.615 -14.380 12.620 1.00 66.56 105 PRO A O 1
ATOM 845 N N . MET A 1 106 ? 0.263 -12.590 12.459 1.00 67.94 106 MET A N 1
ATOM 846 C CA . MET A 1 106 ? 0.048 -12.660 11.011 1.00 67.94 106 MET A CA 1
ATOM 847 C C . MET A 1 106 ? 1.207 -12.046 10.225 1.00 67.94 106 MET A C 1
ATOM 849 O O . MET A 1 106 ? 1.441 -12.415 9.078 1.00 67.94 106 MET A O 1
ATOM 853 N N . THR A 1 107 ? 1.967 -11.140 10.842 1.00 73.56 107 THR A N 1
ATOM 854 C CA . THR A 1 107 ? 3.110 -10.493 10.196 1.00 73.56 107 THR A CA 1
ATOM 855 C C . THR A 1 107 ? 4.418 -11.232 10.384 1.00 73.56 107 THR A C 1
ATOM 857 O O . THR A 1 107 ? 5.341 -10.979 9.623 1.00 73.56 107 THR A O 1
ATOM 860 N N . LYS A 1 108 ? 4.523 -12.187 11.315 1.00 78.88 108 LYS A N 1
ATOM 861 C CA . LYS A 1 108 ? 5.781 -12.909 11.565 1.00 78.88 108 LYS A CA 1
ATOM 862 C C . LYS A 1 108 ? 6.410 -13.530 10.301 1.00 78.88 108 LYS A C 1
ATOM 864 O O . LYS A 1 108 ? 7.602 -13.309 10.105 1.00 78.88 108 LYS A O 1
ATOM 869 N N . PRO A 1 109 ? 5.668 -14.228 9.416 1.00 83.25 109 PRO A N 1
ATOM 870 C CA . PRO A 1 109 ? 6.239 -14.720 8.158 1.00 83.25 109 PRO A CA 1
ATOM 871 C C . PRO A 1 109 ? 6.629 -13.586 7.199 1.00 83.25 109 PRO A C 1
ATOM 873 O O . PRO A 1 109 ? 7.665 -13.656 6.544 1.00 83.25 109 PRO A O 1
ATOM 876 N N . LEU A 1 110 ? 5.827 -12.517 7.147 1.00 81.88 110 LEU A N 1
ATOM 877 C CA . LEU A 1 110 ? 6.097 -11.345 6.309 1.00 81.88 110 LEU A CA 1
ATOM 878 C C . LEU A 1 110 ? 7.354 -10.600 6.761 1.00 81.88 110 LEU A C 1
ATOM 880 O O . LEU A 1 110 ? 8.131 -10.188 5.913 1.00 81.88 110 LEU A O 1
ATOM 884 N N . LEU A 1 111 ? 7.601 -10.493 8.068 1.00 80.00 111 LEU A N 1
ATOM 885 C CA . LEU A 1 111 ? 8.808 -9.883 8.631 1.00 80.00 111 LEU A CA 1
ATOM 886 C C . LEU A 1 111 ? 10.078 -10.633 8.210 1.00 80.00 111 LEU A C 1
ATOM 888 O O . LEU A 1 111 ? 11.126 -10.025 8.010 1.00 80.00 111 LEU A O 1
ATOM 892 N N . THR A 1 112 ? 9.994 -11.959 8.057 1.00 82.12 112 THR A N 1
ATOM 893 C CA . THR A 1 112 ? 11.118 -12.774 7.575 1.00 82.12 112 THR A CA 1
ATOM 894 C C . THR A 1 112 ? 11.447 -12.496 6.108 1.00 82.12 112 THR A C 1
ATOM 896 O O . THR A 1 112 ? 12.611 -12.571 5.730 1.00 82.12 112 THR A O 1
ATOM 899 N N . ILE A 1 113 ? 10.444 -12.167 5.289 1.00 85.12 113 ILE A N 1
ATOM 900 C CA . ILE A 1 113 ? 10.608 -11.958 3.843 1.00 85.12 113 ILE A CA 1
ATOM 901 C C . ILE A 1 113 ? 10.903 -10.489 3.516 1.00 85.12 113 ILE A C 1
ATOM 903 O O . ILE A 1 113 ? 11.785 -10.197 2.717 1.00 85.12 113 ILE A O 1
ATOM 907 N N . LEU A 1 114 ? 10.148 -9.567 4.114 1.00 82.25 114 LEU A N 1
ATOM 908 C CA . LEU A 1 114 ? 10.150 -8.140 3.786 1.00 82.25 114 LEU A CA 1
ATOM 909 C C . LEU A 1 114 ? 11.087 -7.316 4.677 1.00 82.25 114 LEU A C 1
ATOM 911 O O . LEU A 1 114 ? 11.390 -6.176 4.344 1.00 82.25 114 LEU A O 1
ATOM 915 N N . GLY A 1 115 ? 11.551 -7.882 5.793 1.00 82.00 115 GLY A N 1
ATOM 916 C CA . GLY A 1 115 ? 12.361 -7.186 6.787 1.00 82.00 115 GLY A CA 1
ATOM 917 C C . GLY A 1 115 ? 11.558 -6.726 8.004 1.00 82.00 115 GLY A C 1
ATOM 918 O O . GLY A 1 115 ? 10.359 -6.973 8.132 1.00 82.00 115 GLY A O 1
ATOM 919 N N . GLN A 1 116 ? 12.249 -6.080 8.944 1.00 83.94 116 GLN A N 1
ATOM 920 C CA . GLN A 1 116 ? 11.648 -5.634 10.201 1.00 83.94 116 GLN A CA 1
ATOM 921 C C . GLN A 1 116 ? 10.721 -4.440 9.978 1.00 83.94 116 GLN A C 1
ATOM 923 O O . GLN A 1 116 ? 11.092 -3.476 9.314 1.00 83.94 116 GLN A O 1
ATOM 928 N N . PHE A 1 117 ? 9.528 -4.494 10.567 1.00 84.56 117 PHE A N 1
ATOM 929 C CA . PHE A 1 117 ? 8.573 -3.397 10.487 1.00 84.56 117 PHE A CA 1
ATOM 930 C C . PHE A 1 117 ? 8.866 -2.321 11.529 1.00 84.56 117 PHE A C 1
ATOM 932 O O . PHE A 1 117 ? 9.220 -2.609 12.673 1.00 84.56 117 PHE A O 1
ATOM 939 N N . VAL A 1 118 ? 8.621 -1.072 11.150 1.00 82.50 118 VAL A N 1
ATOM 940 C CA . VAL A 1 118 ? 8.648 0.080 12.044 1.00 82.50 118 VAL A CA 1
ATOM 941 C C . VAL A 1 118 ? 7.476 -0.020 13.021 1.00 82.50 118 VAL A C 1
ATOM 943 O O . VAL A 1 118 ? 6.314 0.194 12.671 1.00 82.50 118 VAL A O 1
ATOM 946 N N . THR A 1 119 ? 7.779 -0.319 14.285 1.00 79.19 119 THR A N 1
ATOM 947 C CA . THR A 1 119 ? 6.771 -0.524 15.339 1.00 79.19 119 THR A CA 1
ATOM 948 C C . THR A 1 119 ? 5.859 0.693 15.523 1.00 79.19 119 THR A C 1
ATOM 950 O O . THR A 1 119 ? 4.661 0.545 15.765 1.00 79.19 119 THR A O 1
ATOM 953 N N . GLN A 1 120 ? 6.397 1.908 15.361 1.00 86.06 120 GLN A N 1
ATOM 954 C CA . GLN A 1 120 ? 5.644 3.155 15.536 1.00 86.06 120 GLN A CA 1
ATOM 955 C C . GLN A 1 120 ? 4.472 3.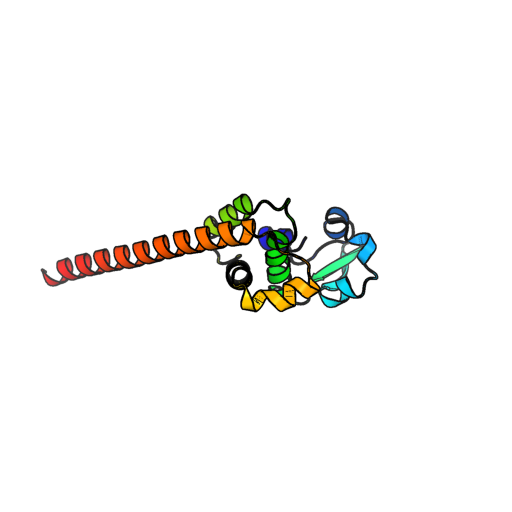284 14.550 1.00 86.06 120 GLN A C 1
ATOM 957 O O . GLN A 1 120 ? 3.410 3.778 14.939 1.00 86.06 120 GLN A O 1
ATOM 962 N N . THR A 1 121 ? 4.625 2.803 13.311 1.00 89.00 121 THR A N 1
ATOM 963 C CA . THR A 1 121 ? 3.548 2.794 12.310 1.00 89.00 121 THR A CA 1
ATOM 964 C C . THR A 1 121 ? 2.352 2.004 12.823 1.00 89.00 121 THR A C 1
ATOM 966 O O . THR A 1 121 ? 1.227 2.504 12.801 1.00 89.00 121 THR A O 1
ATOM 969 N N . GLY A 1 122 ? 2.594 0.809 13.370 1.00 90.19 122 GLY A N 1
ATOM 970 C CA . GLY A 1 122 ? 1.540 -0.042 13.915 1.00 90.19 122 GLY A CA 1
ATOM 971 C C . GLY A 1 122 ? 0.739 0.647 15.022 1.00 90.19 122 GLY A C 1
ATOM 972 O O . GLY A 1 122 ? -0.488 0.598 15.003 1.00 90.19 122 GLY A O 1
ATOM 973 N N . HIS A 1 123 ? 1.410 1.351 15.939 1.00 90.56 123 HIS A N 1
ATOM 974 C CA . HIS A 1 123 ? 0.736 2.112 16.998 1.00 90.56 123 HIS A CA 1
ATOM 975 C C . HIS A 1 123 ? -0.141 3.243 16.448 1.00 90.56 123 HIS A C 1
ATOM 977 O O . HIS A 1 123 ? -1.283 3.385 16.885 1.00 90.56 123 HIS A O 1
ATOM 983 N N . LYS A 1 124 ? 0.361 4.022 15.479 1.00 93.69 124 LYS A N 1
ATOM 984 C CA . LYS A 1 124 ? -0.404 5.114 14.851 1.00 93.69 124 LYS A CA 1
ATOM 985 C C . LYS A 1 124 ? -1.643 4.592 14.124 1.00 93.69 124 LYS A C 1
ATOM 987 O O . LYS A 1 124 ? -2.729 5.134 14.309 1.00 93.69 124 LYS A O 1
ATOM 992 N N . VAL A 1 125 ? -1.491 3.519 13.348 1.00 94.38 125 VAL A N 1
ATOM 993 C CA . VAL A 1 125 ? -2.594 2.881 12.614 1.00 94.38 125 VAL A CA 1
ATOM 994 C C . VAL A 1 125 ? -3.643 2.320 13.575 1.00 94.38 125 VAL A C 1
ATOM 996 O O . VAL A 1 125 ? -4.829 2.567 13.383 1.00 94.38 125 VAL A O 1
ATOM 999 N N . LEU A 1 126 ? -3.234 1.605 14.630 1.00 94.12 126 LEU A N 1
ATOM 1000 C CA . LEU A 1 126 ? -4.163 1.059 15.628 1.00 94.12 126 LEU A CA 1
ATOM 1001 C C . LEU A 1 126 ? -4.933 2.157 16.362 1.00 94.12 126 LEU A C 1
ATOM 1003 O O . LEU A 1 126 ? -6.140 2.032 16.561 1.00 94.12 126 LEU A O 1
ATOM 1007 N N . TRP A 1 127 ? -4.242 3.231 16.750 1.00 94.62 127 TRP A N 1
ATOM 1008 C CA . TRP A 1 127 ? -4.880 4.380 17.381 1.00 94.62 127 TRP A CA 1
ATOM 1009 C C . TRP A 1 127 ? -5.910 5.022 16.451 1.00 94.62 127 TRP A C 1
ATOM 1011 O O . TRP A 1 127 ? -7.059 5.223 16.834 1.00 94.62 127 TRP A O 1
ATOM 1021 N N . TRP A 1 128 ? -5.529 5.276 15.201 1.00 95.31 128 TRP A N 1
ATOM 1022 C CA . TRP A 1 128 ? -6.435 5.836 14.205 1.00 95.31 128 TRP A CA 1
ATOM 1023 C C . TRP A 1 128 ? -7.653 4.936 13.934 1.00 95.31 128 TRP A C 1
ATOM 1025 O O . TRP A 1 128 ? -8.779 5.429 13.895 1.00 95.31 128 TRP A O 1
ATOM 1035 N N . LEU A 1 129 ? -7.465 3.614 13.823 1.00 94.12 129 LEU A N 1
ATOM 1036 C CA . LEU A 1 129 ? -8.563 2.652 13.653 1.00 94.12 129 LEU A CA 1
ATOM 1037 C C . LEU A 1 129 ? -9.550 2.699 14.823 1.00 94.12 129 LEU A C 1
ATOM 1039 O O . LEU A 1 129 ? -10.763 2.626 14.610 1.00 94.12 129 LEU A O 1
ATOM 1043 N N . LYS A 1 130 ? -9.041 2.837 16.052 1.00 94.75 130 LYS A N 1
ATOM 1044 C CA . LYS A 1 130 ? -9.867 2.992 17.251 1.00 94.75 130 LYS A CA 1
ATOM 1045 C C . LYS A 1 130 ? -10.726 4.257 17.159 1.00 94.75 130 LYS A C 1
ATOM 1047 O O . LYS A 1 130 ? -11.947 4.152 17.220 1.00 94.75 130 LYS A O 1
ATOM 1052 N N . GLU A 1 131 ? -10.111 5.416 16.925 1.00 93.75 131 GLU A N 1
ATOM 1053 C CA . GLU A 1 131 ? -10.816 6.705 16.803 1.00 93.75 131 GLU A CA 1
ATOM 1054 C C . GLU A 1 131 ? -11.865 6.689 15.683 1.00 93.75 131 GLU A C 1
ATOM 1056 O O . GLU A 1 131 ? -12.981 7.191 15.833 1.00 93.75 131 GLU A O 1
ATOM 1061 N N . ARG A 1 132 ? -11.529 6.087 14.538 1.00 90.56 132 ARG A N 1
ATOM 1062 C CA . ARG A 1 132 ? -12.457 5.936 13.413 1.00 90.56 132 ARG A CA 1
ATOM 1063 C C . ARG A 1 132 ? -13.652 5.049 13.771 1.00 90.56 132 ARG A C 1
ATOM 1065 O O . ARG A 1 132 ? -14.779 5.382 13.416 1.00 90.56 132 ARG A O 1
ATOM 1072 N N . THR A 1 133 ? -13.421 3.956 14.496 1.00 91.00 133 THR A N 1
ATOM 1073 C CA . THR A 1 133 ? -14.489 3.051 14.950 1.00 91.00 133 THR A CA 1
ATOM 1074 C C . THR A 1 133 ? -15.403 3.736 15.964 1.00 91.00 133 THR A C 1
ATOM 1076 O O . THR A 1 133 ? -16.622 3.648 15.850 1.00 91.00 133 THR A O 1
ATOM 1079 N N . GLU A 1 134 ? -14.838 4.464 16.929 1.00 94.06 134 GLU A N 1
ATOM 1080 C CA . GLU A 1 134 ? -15.617 5.199 17.931 1.00 94.06 134 GLU A CA 1
ATOM 1081 C C . GLU A 1 134 ? -16.492 6.292 17.305 1.00 94.06 134 GLU A C 1
ATOM 1083 O O . GLU A 1 134 ? -17.644 6.452 17.713 1.00 94.06 134 GLU A O 1
ATOM 1088 N N . ARG A 1 135 ? -15.982 7.017 16.298 1.00 91.25 135 ARG A N 1
ATOM 1089 C CA . ARG A 1 135 ? -16.780 7.973 15.509 1.00 91.25 135 ARG A CA 1
ATOM 1090 C C . ARG A 1 135 ? -17.948 7.280 14.809 1.00 91.25 135 ARG A C 1
ATOM 1092 O O . ARG A 1 135 ? -19.089 7.674 15.019 1.00 91.25 135 ARG A O 1
ATOM 1099 N N . ALA A 1 136 ? -17.679 6.193 14.086 1.00 88.75 136 ALA A N 1
ATOM 1100 C CA . ALA A 1 136 ? -18.715 5.452 13.369 1.00 88.75 136 ALA A CA 1
ATOM 1101 C C . ALA A 1 136 ? -19.825 4.925 14.299 1.00 88.75 136 ALA A C 1
ATOM 1103 O O . ALA A 1 136 ? -21.002 4.988 13.957 1.00 88.75 136 ALA A O 1
ATOM 1104 N N . VAL A 1 137 ? -19.476 4.442 15.499 1.00 92.81 137 VAL A N 1
ATOM 1105 C CA . VAL A 1 137 ? -20.468 3.989 16.492 1.00 92.81 137 VAL A CA 1
ATOM 1106 C C . VAL A 1 137 ? -21.349 5.144 16.979 1.00 92.81 137 VAL A C 1
ATOM 1108 O O . VAL A 1 137 ? -22.563 4.974 17.082 1.00 92.81 137 VAL A O 1
ATOM 1111 N N . LYS A 1 138 ? -20.766 6.317 17.255 1.00 92.62 138 LYS A N 1
ATOM 1112 C CA . LYS A 1 138 ? -21.524 7.508 17.678 1.00 92.62 138 LYS A CA 1
ATOM 1113 C C . LYS A 1 138 ? -22.482 7.984 16.587 1.00 92.62 138 LYS A C 1
ATOM 1115 O O . LYS A 1 138 ? -23.631 8.293 16.893 1.00 92.62 138 LYS A O 1
ATOM 1120 N N . ASP A 1 139 ? -22.036 7.988 15.334 1.00 89.12 139 ASP A N 1
ATOM 1121 C CA . ASP A 1 139 ? -22.857 8.404 14.194 1.00 89.12 139 ASP A CA 1
ATOM 1122 C C . ASP A 1 139 ? -24.076 7.483 14.018 1.00 89.12 139 ASP A C 1
ATOM 1124 O O . ASP A 1 139 ? -25.199 7.961 13.846 1.00 89.12 139 ASP A O 1
ATOM 1128 N N . LEU A 1 140 ? -23.886 6.166 14.160 1.00 87.81 140 LEU A N 1
ATOM 1129 C CA . LEU A 1 140 ? -24.977 5.183 14.111 1.00 87.81 140 LEU A CA 1
ATOM 1130 C C . LEU A 1 140 ? -25.992 5.374 15.251 1.00 87.81 140 LEU A C 1
ATOM 1132 O O . LEU A 1 140 ? -27.199 5.287 15.029 1.00 87.81 140 LEU A O 1
ATOM 1136 N N . GLN A 1 141 ? -25.521 5.666 16.466 1.00 84.62 141 GLN A N 1
ATOM 1137 C CA . GLN A 1 141 ? -26.388 5.923 17.623 1.00 84.62 141 GLN A CA 1
ATOM 1138 C C . GLN A 1 141 ? -27.168 7.241 17.485 1.00 84.62 141 GLN A C 1
ATOM 1140 O O . GLN A 1 141 ? -28.345 7.305 17.842 1.00 84.62 141 GLN A O 1
ATOM 1145 N N . GLY A 1 142 ? -26.543 8.286 16.932 1.00 78.44 142 GLY A N 1
ATOM 1146 C CA . GLY A 1 142 ? -27.201 9.565 16.653 1.00 78.44 142 GLY A CA 1
ATOM 1147 C C . GLY A 1 142 ? -28.319 9.446 15.612 1.00 78.44 142 GLY A C 1
ATOM 1148 O O . GLY A 1 142 ? -29.379 10.053 15.773 1.00 78.44 142 GLY A O 1
ATOM 1149 N N . GLN A 1 143 ? -28.123 8.612 14.587 1.00 70.94 143 GLN A N 1
ATOM 1150 C CA . GLN A 1 143 ? -29.137 8.341 13.563 1.00 70.94 143 GLN A CA 1
ATOM 1151 C C . GLN A 1 143 ? -30.343 7.560 14.113 1.00 70.94 143 GLN A C 1
ATOM 1153 O O . GLN A 1 143 ? -31.480 7.867 13.753 1.00 70.94 143 GLN A O 1
ATOM 1158 N N . GLN A 1 144 ? -30.125 6.608 15.028 1.00 61.56 144 GLN A N 1
ATOM 1159 C CA . GLN A 1 144 ? -31.215 5.880 15.698 1.00 61.56 144 GLN A CA 1
ATOM 1160 C C . GLN A 1 144 ? -32.081 6.804 16.570 1.00 61.56 144 GLN A C 1
ATOM 1162 O O . GLN A 1 144 ? -33.307 6.736 16.512 1.00 61.56 144 GLN A O 1
ATOM 1167 N N . GLY A 1 145 ? -31.466 7.733 17.313 1.00 62.50 145 GLY A N 1
ATOM 1168 C CA . GLY A 1 145 ? -32.206 8.698 18.137 1.00 62.50 145 GLY A CA 1
ATOM 1169 C C . GLY A 1 145 ? -33.085 9.666 17.331 1.00 62.50 145 GLY A C 1
ATOM 1170 O O . GLY A 1 145 ? -34.173 10.026 17.782 1.00 62.50 145 GLY A O 1
ATOM 1171 N N . GLN A 1 146 ? -32.650 10.054 16.127 1.00 60.41 146 GLN A N 1
ATOM 1172 C CA . GLN A 1 146 ? -33.423 10.919 15.226 1.00 60.41 146 GLN A CA 1
ATOM 1173 C C . GLN A 1 146 ? -34.607 10.181 14.578 1.00 60.41 146 GLN A C 1
ATOM 1175 O O . GLN A 1 146 ? -35.702 10.739 14.506 1.00 60.41 146 GLN A O 1
ATOM 1180 N N . GLN A 1 147 ? -34.435 8.914 14.182 1.00 57.75 147 GLN A N 1
ATOM 1181 C CA . GLN A 1 147 ? -35.529 8.090 13.643 1.00 57.75 147 GLN A CA 1
ATOM 1182 C C . GLN A 1 147 ? -36.627 7.813 14.687 1.00 57.75 147 GLN A C 1
ATOM 1184 O O . GLN A 1 147 ? -37.816 7.862 14.364 1.00 57.75 147 GLN A O 1
ATOM 1189 N N . ASP A 1 148 ? -36.255 7.606 15.954 1.00 57.84 148 ASP A N 1
ATOM 1190 C CA . ASP A 1 148 ? -37.210 7.385 17.049 1.00 57.84 148 ASP A CA 1
ATOM 1191 C C . ASP A 1 148 ? -38.010 8.645 17.430 1.00 57.84 148 ASP A C 1
ATOM 1193 O O . ASP A 1 148 ? -39.152 8.545 17.891 1.00 57.84 148 ASP A O 1
ATOM 1197 N N . GLN A 1 149 ? -37.438 9.840 17.247 1.00 58.66 149 GLN A N 1
ATOM 1198 C CA . GLN A 1 149 ? -38.145 11.109 17.457 1.00 58.66 149 GLN A CA 1
ATOM 1199 C C . GLN A 1 149 ? -39.140 11.405 16.333 1.00 58.66 149 GLN A C 1
ATOM 1201 O O . GLN A 1 149 ? -40.269 11.805 16.615 1.00 58.66 149 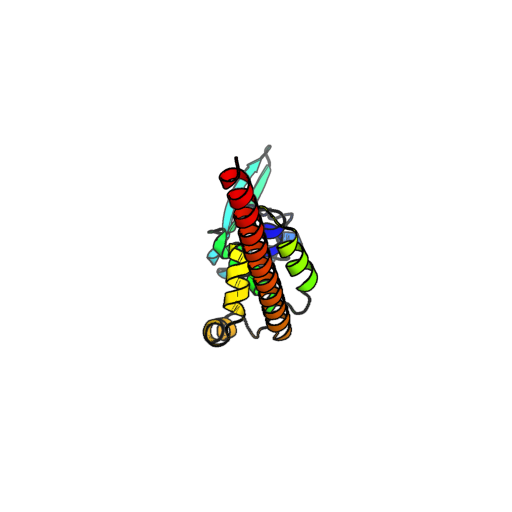GLN A O 1
ATOM 1206 N N . GLN A 1 150 ? -38.765 11.131 15.084 1.00 57.47 150 GLN A N 1
ATO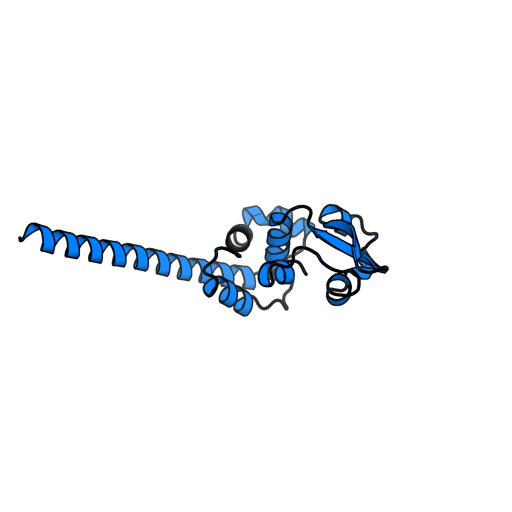M 1207 C CA . GLN A 1 150 ? -39.612 11.385 13.919 1.00 57.47 150 GLN A CA 1
ATOM 1208 C C . GLN A 1 150 ? -40.825 10.436 13.870 1.00 57.47 150 GLN A C 1
ATOM 1210 O O . GLN A 1 150 ? -41.947 10.873 13.621 1.00 57.47 150 GLN A O 1
ATOM 1215 N N . ASN A 1 151 ? -40.652 9.167 14.264 1.00 56.47 151 ASN A N 1
ATOM 1216 C CA . ASN A 1 151 ? -41.765 8.215 14.395 1.00 56.47 151 ASN A CA 1
ATOM 1217 C C . ASN A 1 151 ? -42.753 8.577 15.526 1.00 56.47 151 ASN A C 1
ATOM 1219 O O . ASN A 1 151 ? -43.947 8.282 15.435 1.00 56.47 151 ASN A O 1
ATOM 1223 N N . LYS A 1 152 ? -42.295 9.239 16.598 1.00 58.72 152 LYS A N 1
ATOM 1224 C CA . LYS A 1 152 ? -43.173 9.683 17.699 1.00 58.72 152 LYS A CA 1
ATOM 1225 C C . LYS A 1 152 ? -44.043 10.889 17.336 1.00 58.72 152 LYS A C 1
ATOM 1227 O O . LYS A 1 152 ? -45.113 11.037 17.927 1.00 58.72 152 LYS A O 1
ATOM 1232 N N . GLU A 1 153 ? -43.613 11.733 16.400 1.00 57.84 153 GLU A N 1
ATOM 1233 C CA . GLU A 1 153 ? -44.404 12.879 15.931 1.00 57.84 153 GLU A CA 1
ATOM 1234 C C . GLU A 1 153 ? -45.502 12.475 14.938 1.00 57.84 153 GLU A C 1
ATOM 1236 O O . GLU A 1 153 ? -46.605 13.016 15.019 1.00 57.84 153 GLU A O 1
ATOM 1241 N N . ASP A 1 154 ? -45.267 11.473 14.085 1.00 55.06 154 ASP A N 1
ATOM 1242 C CA . ASP A 1 154 ? -46.285 10.980 13.141 1.00 55.06 154 ASP A CA 1
ATOM 1243 C C . ASP A 1 154 ? -47.372 10.113 13.798 1.00 55.06 154 ASP A C 1
ATOM 1245 O O . ASP A 1 154 ? -48.494 10.062 13.306 1.00 55.06 154 ASP A O 1
ATOM 1249 N N . THR A 1 155 ? -47.106 9.500 14.957 1.00 57.62 155 THR A N 1
ATOM 1250 C CA . THR A 1 155 ? -48.128 8.722 15.697 1.00 57.62 155 THR A CA 1
ATOM 1251 C C . THR A 1 155 ? -49.062 9.611 16.547 1.00 57.62 155 THR A C 1
ATOM 1253 O O . THR A 1 155 ? -49.956 9.111 17.229 1.00 57.62 155 THR A O 1
ATOM 1256 N N . ARG A 1 156 ? -48.841 10.935 16.569 1.00 55.06 156 ARG A N 1
ATOM 1257 C CA . ARG A 1 156 ? -49.642 11.920 17.329 1.00 55.06 156 ARG A CA 1
ATOM 1258 C C . ARG A 1 156 ? -50.608 12.749 16.470 1.00 55.06 156 ARG A C 1
ATOM 1260 O O . ARG A 1 156 ? -51.253 13.643 17.020 1.00 55.06 156 ARG A O 1
ATOM 1267 N N . LYS A 1 157 ? -50.706 12.476 15.169 1.00 48.38 157 LYS A N 1
ATOM 1268 C CA . LYS A 1 157 ? -51.721 13.037 14.263 1.00 48.38 157 LYS A CA 1
ATOM 1269 C C . LYS A 1 157 ? -52.782 11.992 13.953 1.00 48.38 157 LYS A C 1
ATOM 1271 O O . LYS A 1 157 ? -53.944 12.412 13.776 1.00 48.38 157 LYS A O 1
#

InterPro domains:
  IPR041075 NOD1/2, winged helix domain [PF17779] (1-54)
  IPR050637 NLRP family, innate immunity and inflammation regulators [PTHR45690] (1-141)

pLDDT: mean 84.59, std 12.02, range [48.38, 96.5]

Foldseek 3Di:
DLLVCLLVVNFKAWLVPRCVVVPNNVCPPPPVCVVFKDWDFDDDDNDTITIIGGPDNLSSLLVSLVCQFQPPPDDLVVVLVSVVVDDPCSCVSSLVNNQQCLDVVNCPVVCVVRNGTDNVSSVVSVVSVVVVVVVVVVVVVVVVVVVVVVVVVVVVD